Protein AF-A0A920H4A3-F1 (afdb_monomer)

Solvent-accessible surface area (backbone atoms only — not comparable to full-atom values): 4524 Å² total; per-residue (Å²): 96,73,67,58,62,74,71,50,61,88,86,54,94,75,84,90,80,78,85,85,68,55,44,72,70,42,52,59,56,50,46,71,72,62,63,68,95,72,78,86,80,94,75,89,69,93,58,49,36,82,49,27,67,32,66,68,28,41,47,51,47,59,52,49,64,74,77,112

Mean predicted aligned error: 2.95 Å

Sequence (68 aa):
MPLTIINSNHANEFLILEIGISIANEMKTLAEIAKPDIATVTNIGKAHLEGLGGEDGVYKEKQNYLIM

Structure (mmCIF, N/CA/C/O backbone):
data_AF-A0A920H4A3-F1
#
_entry.id   AF-A0A920H4A3-F1
#
loop_
_atom_site.group_PDB
_atom_site.id
_atom_site.type_symbol
_atom_site.label_atom_id
_atom_site.label_alt_id
_atom_site.label_comp_id
_atom_site.label_asym_id
_atom_site.label_entity_id
_atom_site.label_seq_id
_atom_site.pdbx_PDB_ins_code
_atom_site.Cartn_x
_atom_site.Cartn_y
_atom_site.Cartn_z
_atom_site.occupancy
_atom_site.B_iso_or_equiv
_atom_site.auth_seq_id
_atom_site.auth_comp_id
_atom_site.auth_asym_id
_atom_site.auth_atom_id
_atom_site.pdbx_PDB_model_num
ATOM 1 N N . MET A 1 1 ? 7.800 -0.003 0.117 1.00 93.44 1 MET A N 1
ATOM 2 C CA . MET A 1 1 ? 7.334 0.626 -1.136 1.00 93.44 1 MET A CA 1
ATOM 3 C C . MET A 1 1 ? 8.274 1.733 -1.641 1.00 93.44 1 MET A C 1
ATOM 5 O O . MET A 1 1 ? 8.803 1.529 -2.724 1.00 93.44 1 MET A O 1
ATOM 9 N N . PRO A 1 2 ? 8.592 2.838 -0.925 1.00 94.12 2 PRO A N 1
ATOM 10 C CA . PRO A 1 2 ? 9.351 3.955 -1.528 1.00 94.12 2 PRO A CA 1
ATOM 11 C C . PRO A 1 2 ? 10.726 3.575 -2.102 1.00 94.12 2 PRO A C 1
ATOM 13 O O . PRO A 1 2 ? 11.095 4.008 -3.188 1.00 94.12 2 PRO A O 1
ATOM 16 N N . LEU A 1 3 ? 11.458 2.690 -1.418 1.00 96.38 3 LEU A N 1
ATOM 17 C CA . LEU A 1 3 ? 12.734 2.160 -1.914 1.00 96.38 3 LEU A CA 1
ATOM 18 C C . LEU A 1 3 ? 12.582 1.365 -3.220 1.00 96.38 3 LEU A C 1
ATOM 20 O O . LEU A 1 3 ? 13.486 1.381 -4.046 1.00 96.38 3 LEU A O 1
ATOM 24 N N . THR A 1 4 ? 11.446 0.695 -3.431 1.00 96.00 4 THR A N 1
ATOM 25 C CA . THR A 1 4 ? 11.150 -0.027 -4.677 1.00 96.00 4 THR A CA 1
ATOM 26 C C . THR A 1 4 ? 11.033 0.938 -5.854 1.00 96.00 4 THR A C 1
ATOM 28 O O . THR A 1 4 ? 11.540 0.630 -6.925 1.00 96.00 4 THR A O 1
ATOM 31 N N . ILE A 1 5 ? 10.429 2.116 -5.651 1.00 95.19 5 ILE A N 1
ATOM 32 C CA . ILE A 1 5 ? 10.352 3.168 -6.676 1.00 95.19 5 ILE A CA 1
ATOM 33 C C . ILE A 1 5 ? 11.750 3.714 -6.974 1.00 95.19 5 ILE A C 1
ATOM 35 O O . ILE A 1 5 ? 12.148 3.767 -8.134 1.00 95.19 5 ILE A O 1
ATOM 39 N N . ILE A 1 6 ? 12.517 4.068 -5.936 1.00 95.94 6 ILE A N 1
ATOM 40 C CA . ILE A 1 6 ? 13.874 4.628 -6.088 1.00 95.94 6 ILE A CA 1
ATOM 41 C C . ILE A 1 6 ? 14.805 3.654 -6.822 1.00 95.94 6 ILE A C 1
ATOM 43 O O . ILE A 1 6 ? 15.607 4.073 -7.648 1.00 95.94 6 ILE A O 1
ATOM 47 N N . ASN A 1 7 ? 14.681 2.357 -6.541 1.00 96.31 7 ASN A N 1
ATOM 48 C CA . ASN A 1 7 ? 15.504 1.319 -7.157 1.00 96.31 7 ASN A CA 1
ATOM 49 C C . ASN A 1 7 ? 14.925 0.783 -8.478 1.00 96.31 7 ASN A C 1
ATOM 51 O O . ASN A 1 7 ? 15.481 -0.161 -9.043 1.00 96.31 7 ASN A O 1
ATOM 55 N N . SER A 1 8 ? 13.798 1.321 -8.956 1.00 95.31 8 SER A N 1
ATOM 56 C CA . SER A 1 8 ? 13.186 0.876 -10.209 1.00 95.31 8 SER A CA 1
ATOM 57 C C . SER A 1 8 ? 14.004 1.333 -11.419 1.00 95.31 8 SER A C 1
ATOM 59 O O . SER A 1 8 ? 14.662 2.373 -11.404 1.00 95.31 8 SER A O 1
ATOM 61 N N . ASN A 1 9 ? 13.980 0.535 -12.486 1.00 94.50 9 ASN A N 1
ATOM 62 C CA . ASN A 1 9 ? 14.645 0.886 -13.734 1.00 94.50 9 ASN A CA 1
ATOM 63 C C . ASN A 1 9 ? 13.688 1.686 -14.625 1.00 94.50 9 ASN A C 1
ATOM 65 O O . ASN A 1 9 ? 12.613 1.196 -14.961 1.00 94.50 9 ASN A O 1
ATOM 69 N N . HIS A 1 10 ? 14.115 2.868 -15.071 1.00 90.50 10 HIS A N 1
ATOM 70 C CA . HIS A 1 10 ? 13.357 3.718 -15.994 1.00 90.50 10 HIS A CA 1
ATOM 71 C C . HIS A 1 10 ? 13.068 3.076 -17.362 1.00 90.50 10 HIS A C 1
ATOM 73 O O . HIS A 1 10 ? 12.223 3.580 -18.092 1.00 90.50 10 HIS A O 1
ATOM 79 N N . ALA A 1 11 ? 13.752 1.986 -17.724 1.00 96.50 11 ALA A N 1
ATOM 80 C CA . ALA A 1 11 ? 13.455 1.217 -18.932 1.00 96.50 11 ALA A CA 1
ATOM 81 C C . ALA A 1 11 ? 12.229 0.292 -18.792 1.00 96.50 11 ALA A C 1
ATOM 83 O O . ALA A 1 11 ? 11.769 -0.251 -19.794 1.00 96.50 11 ALA A O 1
ATOM 84 N N . ASN A 1 12 ? 11.715 0.076 -17.575 1.00 95.62 12 ASN A N 1
ATOM 85 C CA . ASN A 1 12 ? 10.526 -0.743 -17.362 1.00 95.62 12 ASN A CA 1
ATOM 86 C C . ASN A 1 12 ? 9.270 0.022 -17.793 1.00 95.62 12 ASN A C 1
ATOM 88 O O . ASN A 1 12 ? 9.053 1.151 -17.362 1.00 95.62 12 ASN A O 1
ATOM 92 N N . GLU A 1 13 ? 8.406 -0.627 -18.570 1.00 96.25 13 GLU A N 1
ATOM 93 C CA . GLU A 1 13 ? 7.121 -0.049 -18.988 1.00 96.25 13 GLU A CA 1
ATOM 94 C C . GLU A 1 13 ? 6.087 -0.029 -17.853 1.00 96.25 13 GLU A C 1
ATOM 96 O O . GLU A 1 13 ? 5.185 0.803 -17.850 1.00 96.25 13 GLU A O 1
ATOM 101 N N . PHE A 1 14 ? 6.225 -0.930 -16.873 1.00 96.19 14 PHE A N 1
ATOM 102 C CA . PHE A 1 14 ? 5.300 -1.063 -15.750 1.00 96.19 14 PHE A CA 1
ATOM 103 C C . PHE A 1 14 ? 6.040 -1.292 -14.431 1.00 96.19 14 PHE A C 1
ATOM 105 O O . PHE A 1 14 ? 7.070 -1.971 -14.381 1.00 96.19 14 PHE A O 1
ATOM 112 N N . LEU A 1 15 ? 5.457 -0.785 -13.344 1.00 96.50 15 LEU A N 1
ATOM 113 C CA . LEU A 1 15 ? 5.883 -1.050 -11.974 1.00 96.50 15 LEU A CA 1
ATOM 114 C C . LEU A 1 15 ? 4.678 -1.509 -11.151 1.00 96.50 15 LEU A C 1
ATOM 116 O O . LEU A 1 15 ? 3.702 -0.780 -11.003 1.00 96.50 15 LEU A O 1
ATOM 120 N N . ILE A 1 16 ? 4.755 -2.721 -10.602 1.00 95.81 16 ILE A N 1
ATOM 121 C CA . ILE A 1 16 ? 3.728 -3.262 -9.707 1.00 95.81 16 ILE A CA 1
ATOM 122 C C . ILE A 1 16 ? 4.192 -3.035 -8.271 1.00 95.81 16 ILE A C 1
ATOM 124 O O . ILE A 1 16 ? 5.282 -3.466 -7.891 1.00 95.81 16 ILE A O 1
ATOM 128 N N . LEU A 1 17 ? 3.366 -2.358 -7.475 1.00 96.06 17 LEU A N 1
ATOM 129 C CA . LEU A 1 17 ? 3.666 -2.030 -6.086 1.00 96.06 17 LEU A CA 1
ATOM 130 C C . LEU A 1 17 ? 2.677 -2.715 -5.147 1.00 96.06 17 LEU A C 1
ATOM 132 O O . LEU A 1 17 ? 1.466 -2.538 -5.262 1.00 96.06 17 LEU A O 1
ATOM 136 N N . GLU A 1 18 ? 3.206 -3.450 -4.171 1.00 95.00 18 GLU A N 1
ATOM 137 C CA . GLU A 1 18 ? 2.442 -3.831 -2.987 1.00 95.00 18 GLU A CA 1
ATOM 138 C C . GLU A 1 18 ? 2.439 -2.664 -1.990 1.00 95.00 18 GLU A C 1
ATOM 140 O O . GLU A 1 18 ? 3.491 -2.090 -1.675 1.00 95.00 18 GLU A O 1
ATOM 145 N N . ILE A 1 19 ? 1.252 -2.321 -1.482 1.00 93.00 19 ILE A N 1
ATOM 146 C CA . ILE A 1 19 ? 1.060 -1.261 -0.491 1.00 93.00 19 ILE A CA 1
ATOM 147 C C . ILE A 1 19 ? 0.367 -1.841 0.744 1.00 93.00 19 ILE A C 1
ATOM 149 O O . ILE A 1 19 ? -0.778 -2.291 0.689 1.00 93.00 19 ILE A O 1
ATOM 153 N N . GLY A 1 20 ? 1.084 -1.810 1.866 1.00 92.44 20 GLY A N 1
ATOM 154 C CA . GLY A 1 20 ? 0.602 -2.194 3.190 1.00 92.44 20 GLY A CA 1
ATOM 155 C C . GLY A 1 20 ? 0.671 -1.016 4.160 1.00 92.44 20 GLY A C 1
ATOM 156 O O . GLY A 1 20 ? 1.497 -0.121 3.990 1.00 92.44 20 GLY A O 1
ATOM 157 N N . ILE A 1 21 ? -0.202 -1.032 5.165 1.00 94.94 21 ILE A N 1
ATOM 158 C CA . ILE A 1 21 ? -0.350 0.020 6.178 1.00 94.94 21 ILE A CA 1
ATOM 159 C C . ILE A 1 21 ? -0.482 -0.608 7.563 1.00 94.94 21 ILE A C 1
ATOM 161 O O . ILE A 1 21 ? -1.016 -1.710 7.694 1.00 94.94 21 ILE A O 1
ATOM 165 N N . SER A 1 22 ? -0.015 0.095 8.587 1.00 95.50 22 SER A N 1
ATOM 166 C CA . SER A 1 22 ? -0.103 -0.309 9.992 1.00 95.50 22 SER A CA 1
ATOM 167 C C . SER A 1 22 ? -0.857 0.697 10.855 1.00 95.50 22 SER A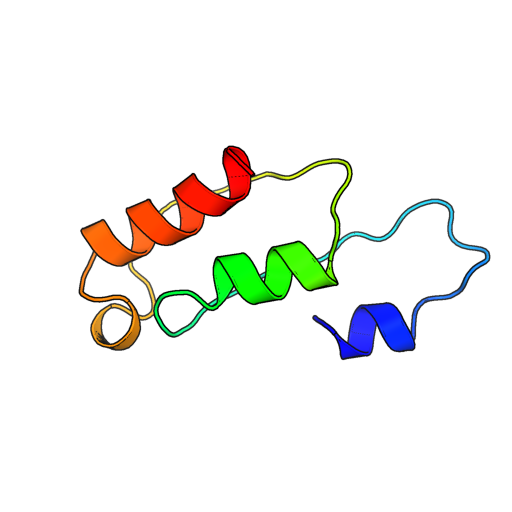 C 1
ATOM 169 O O . SER A 1 22 ? -1.437 0.297 11.862 1.00 95.50 22 SER A O 1
ATOM 171 N N . ILE A 1 23 ? -0.869 1.976 10.472 1.00 96.56 23 ILE A N 1
ATOM 172 C CA . ILE A 1 23 ? -1.579 3.038 11.195 1.00 96.56 23 ILE A CA 1
ATOM 173 C C . ILE A 1 23 ? -2.460 3.874 10.262 1.00 96.56 23 ILE A C 1
ATOM 175 O O . ILE A 1 23 ? -2.246 3.927 9.049 1.00 96.56 23 ILE A O 1
ATOM 179 N N . ALA A 1 24 ? -3.474 4.525 10.833 1.00 94.25 24 ALA A N 1
ATOM 180 C CA . ALA A 1 24 ? -4.392 5.371 10.075 1.00 94.25 24 ALA A CA 1
ATOM 181 C C . ALA A 1 24 ? -3.658 6.489 9.302 1.00 94.25 24 ALA A C 1
ATOM 183 O O . ALA A 1 24 ? -2.715 7.101 9.806 1.00 94.25 24 ALA A O 1
ATOM 184 N N . ASN A 1 25 ? -4.157 6.809 8.107 1.00 91.81 25 ASN A N 1
ATOM 185 C CA . ASN A 1 25 ? -3.641 7.780 7.134 1.00 91.81 25 ASN A CA 1
ATOM 186 C C . ASN A 1 25 ? -2.340 7.407 6.398 1.00 91.81 25 ASN A C 1
ATOM 188 O O . ASN A 1 25 ? -1.912 8.161 5.514 1.00 91.81 25 ASN A O 1
ATOM 192 N N . GLU A 1 26 ? -1.713 6.260 6.677 1.00 95.25 26 GLU A N 1
ATOM 193 C CA . GLU A 1 26 ? -0.564 5.812 5.876 1.00 95.25 26 GLU A CA 1
ATOM 194 C C . GLU A 1 26 ? -0.956 5.539 4.425 1.00 95.25 26 GLU A C 1
ATOM 196 O O . GLU A 1 26 ? -0.171 5.840 3.526 1.00 95.25 26 GLU A O 1
ATOM 201 N N . MET A 1 27 ? -2.175 5.041 4.174 1.00 94.06 27 MET A N 1
ATOM 202 C CA . MET A 1 27 ? -2.604 4.705 2.815 1.00 94.06 27 MET A CA 1
ATOM 203 C C . MET A 1 27 ? -2.579 5.934 1.915 1.00 94.06 27 MET A C 1
ATOM 205 O O . 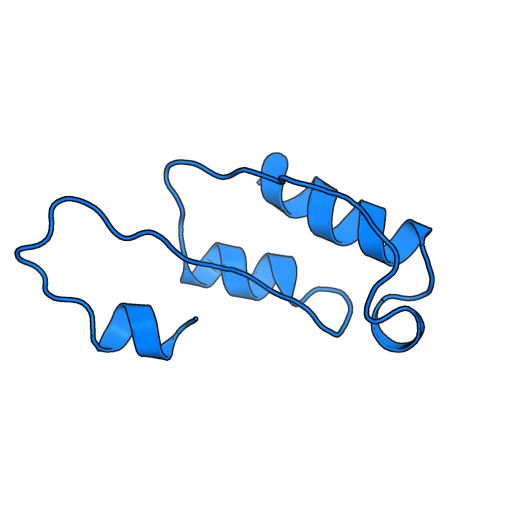MET A 1 27 ? -2.053 5.882 0.807 1.00 94.06 27 MET A O 1
ATOM 209 N N . LYS A 1 28 ? -3.083 7.061 2.427 1.00 92.31 28 LYS A N 1
ATOM 210 C CA . LYS A 1 28 ? -3.071 8.341 1.720 1.00 92.31 28 LYS A CA 1
ATOM 211 C C . LYS A 1 28 ? -1.645 8.757 1.355 1.00 92.31 28 LYS A C 1
ATOM 213 O O . LYS A 1 28 ? -1.366 9.042 0.196 1.00 92.31 28 LYS A O 1
ATOM 218 N N . THR A 1 29 ? -0.741 8.743 2.334 1.00 94.00 29 THR A N 1
ATOM 219 C CA . THR A 1 29 ? 0.667 9.121 2.136 1.00 94.00 29 THR A CA 1
ATOM 220 C C . THR A 1 29 ? 1.344 8.232 1.089 1.00 94.00 29 THR A C 1
ATOM 222 O O . THR A 1 29 ? 2.034 8.720 0.197 1.00 94.00 29 THR A O 1
ATOM 225 N N . LEU A 1 30 ? 1.138 6.915 1.169 1.00 94.62 30 LEU A N 1
ATOM 226 C CA . LEU A 1 30 ? 1.743 5.962 0.240 1.00 94.62 30 LEU A CA 1
ATOM 227 C C . LEU A 1 30 ? 1.148 6.076 -1.167 1.00 94.62 30 LEU A C 1
ATOM 229 O O . LEU A 1 30 ? 1.901 5.969 -2.132 1.00 94.62 30 LEU A O 1
ATOM 233 N N . ALA A 1 31 ? -0.154 6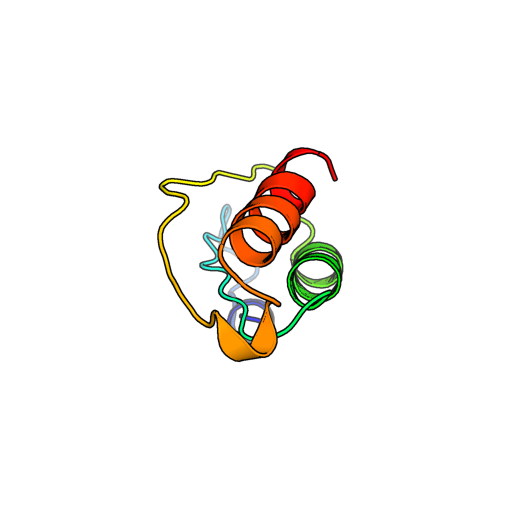.343 -1.295 1.00 92.94 31 ALA A N 1
ATOM 234 C CA . ALA A 1 31 ? -0.808 6.590 -2.577 1.00 92.94 31 ALA A CA 1
ATOM 235 C C . ALA A 1 31 ? -0.281 7.866 -3.254 1.00 92.94 31 ALA A C 1
ATOM 237 O O . ALA A 1 31 ? 0.024 7.844 -4.444 1.00 92.94 31 ALA A O 1
ATOM 238 N N . GLU A 1 32 ? -0.088 8.952 -2.497 1.00 93.31 32 GLU A N 1
ATOM 239 C CA . GLU A 1 32 ? 0.484 10.210 -3.008 1.00 93.31 32 GLU A CA 1
ATOM 240 C C . GLU A 1 32 ? 1.932 10.049 -3.500 1.00 93.31 32 GLU A C 1
ATOM 242 O O . GLU A 1 32 ? 2.346 10.714 -4.454 1.00 93.31 32 GLU A O 1
ATOM 247 N N . ILE A 1 33 ? 2.698 9.150 -2.872 1.00 94.94 33 ILE A N 1
ATOM 248 C CA . ILE A 1 33 ? 4.052 8.789 -3.307 1.00 94.94 33 ILE A CA 1
ATOM 249 C C . ILE A 1 33 ? 4.006 7.888 -4.548 1.00 94.94 33 ILE A C 1
ATOM 251 O O . ILE A 1 33 ? 4.762 8.115 -5.489 1.00 94.94 33 ILE A O 1
ATOM 255 N N . ALA A 1 34 ? 3.149 6.864 -4.544 1.00 94.00 34 ALA A N 1
ATOM 256 C CA . ALA A 1 34 ? 3.089 5.850 -5.594 1.00 94.00 34 ALA A CA 1
ATOM 257 C C . ALA A 1 34 ? 2.469 6.359 -6.902 1.00 94.00 34 ALA A C 1
ATOM 259 O O . ALA A 1 34 ? 2.869 5.889 -7.962 1.00 94.00 34 ALA A O 1
ATOM 260 N N . LYS A 1 35 ? 1.511 7.296 -6.823 1.00 92.69 35 LYS A N 1
ATOM 261 C CA . LYS A 1 35 ? 0.747 7.847 -7.958 1.00 92.69 35 LYS A CA 1
ATOM 262 C C . LYS A 1 35 ? 0.315 6.766 -8.968 1.00 92.69 35 LYS A C 1
ATOM 264 O O . LYS A 1 35 ? 0.716 6.837 -10.128 1.00 92.69 35 LYS A O 1
ATOM 269 N N . PRO A 1 36 ? -0.438 5.740 -8.530 1.00 93.19 36 PRO A N 1
ATOM 270 C CA . PRO A 1 36 ? -0.774 4.610 -9.386 1.00 93.19 36 PRO A CA 1
ATOM 271 C C . PRO A 1 36 ? -1.744 5.017 -10.502 1.00 93.19 36 PRO A C 1
ATOM 273 O O . PRO A 1 36 ? -2.733 5.695 -10.243 1.00 93.19 36 PRO A O 1
ATOM 276 N N . ASP A 1 37 ? -1.520 4.522 -11.720 1.00 94.56 37 ASP A N 1
ATOM 277 C CA . ASP A 1 37 ? -2.514 4.608 -12.801 1.00 94.56 37 AS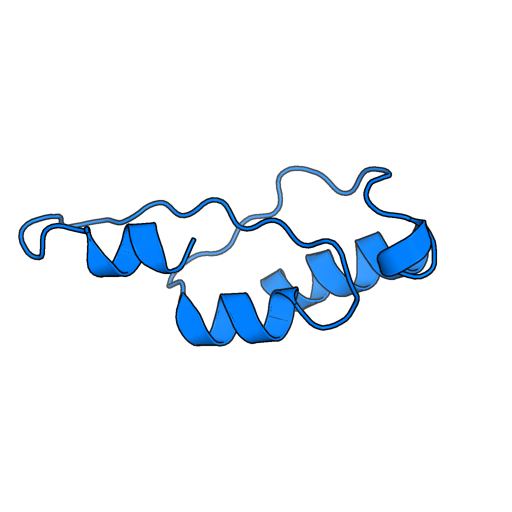P A CA 1
ATOM 278 C C . ASP A 1 37 ? -3.697 3.652 -12.567 1.00 94.56 37 ASP A C 1
ATOM 280 O O . ASP A 1 37 ? -4.819 3.900 -13.004 1.00 94.56 37 ASP A O 1
ATOM 284 N N . ILE A 1 38 ? -3.437 2.527 -11.888 1.00 93.88 38 ILE A N 1
ATOM 285 C CA . ILE A 1 38 ? -4.418 1.488 -11.565 1.00 93.88 38 ILE A CA 1
ATOM 286 C C . ILE A 1 38 ? -4.196 1.026 -10.124 1.00 93.88 38 ILE A C 1
ATOM 288 O O . ILE A 1 38 ? -3.088 0.647 -9.740 1.00 93.88 38 ILE A O 1
ATOM 292 N N . ALA A 1 39 ? -5.276 0.985 -9.346 1.00 93.44 39 ALA A N 1
ATOM 293 C CA . ALA A 1 39 ? -5.305 0.449 -7.992 1.00 93.44 39 ALA A CA 1
ATOM 294 C C . ALA A 1 39 ? -6.267 -0.744 -7.903 1.00 93.44 39 ALA A C 1
ATOM 296 O O . ALA A 1 39 ? -7.331 -0.755 -8.519 1.00 93.44 39 ALA A O 1
ATOM 297 N N . THR A 1 40 ? -5.906 -1.757 -7.114 1.00 93.56 40 THR A N 1
ATOM 298 C CA . THR A 1 40 ? -6.796 -2.882 -6.808 1.00 93.56 40 THR A CA 1
ATOM 299 C C . THR A 1 40 ? -6.665 -3.295 -5.349 1.00 93.56 40 THR A C 1
ATOM 301 O O . THR A 1 40 ? -5.581 -3.236 -4.766 1.00 93.56 40 THR A O 1
ATOM 304 N N . VAL A 1 41 ? -7.778 -3.727 -4.760 1.00 93.50 41 VAL A N 1
ATOM 305 C CA . VAL A 1 41 ? -7.830 -4.316 -3.421 1.00 93.50 41 VAL A CA 1
ATOM 306 C C . VAL A 1 41 ? -8.338 -5.739 -3.572 1.00 93.50 41 VAL A C 1
ATOM 308 O O . VAL A 1 41 ? -9.467 -5.967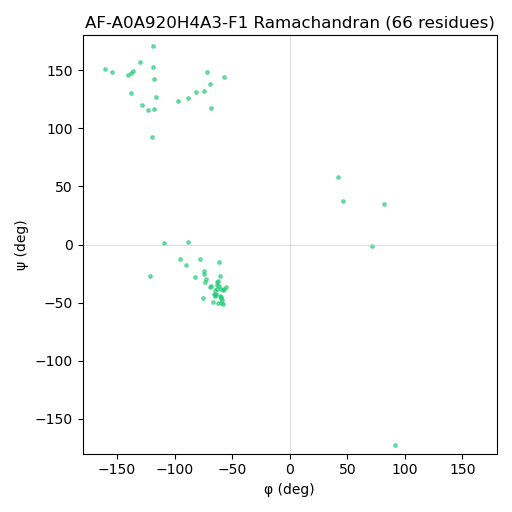 -3.993 1.00 93.50 41 VAL A O 1
ATOM 311 N N . THR A 1 42 ? -7.496 -6.707 -3.220 1.00 91.75 42 THR A N 1
ATOM 312 C CA . THR A 1 42 ? -7.821 -8.134 -3.353 1.00 91.75 42 THR A CA 1
ATOM 313 C C . THR A 1 42 ? -8.663 -8.661 -2.194 1.00 91.75 42 THR A C 1
ATOM 315 O O . THR A 1 42 ? -9.405 -9.624 -2.364 1.00 91.75 42 THR A O 1
ATOM 318 N N . ASN A 1 43 ? -8.541 -8.051 -1.011 1.00 91.94 43 ASN A N 1
ATOM 319 C CA . ASN A 1 43 ? -9.261 -8.439 0.198 1.00 91.94 43 ASN A CA 1
ATOM 320 C C . ASN A 1 43 ? -9.288 -7.304 1.239 1.00 91.94 43 ASN A C 1
ATOM 322 O O . ASN A 1 43 ? -8.333 -6.527 1.362 1.00 91.94 43 ASN A O 1
ATOM 326 N N . ILE A 1 44 ? -10.342 -7.282 2.058 1.00 92.44 44 ILE A N 1
ATOM 327 C CA . ILE A 1 44 ? -10.440 -6.484 3.285 1.00 92.44 44 ILE A CA 1
ATOM 328 C C . ILE A 1 44 ? -10.630 -7.460 4.450 1.0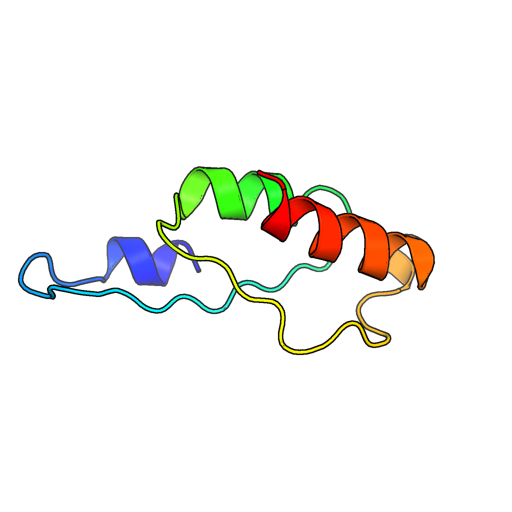0 92.44 44 ILE A C 1
ATOM 330 O O . ILE A 1 44 ? -11.739 -7.884 4.755 1.00 92.44 44 ILE A O 1
ATOM 334 N N . GLY A 1 45 ? -9.516 -7.853 5.068 1.00 92.06 45 GLY A N 1
ATOM 335 C CA . GLY A 1 45 ? -9.487 -8.749 6.225 1.00 92.06 45 GLY A CA 1
ATOM 336 C C . GLY A 1 45 ? -8.870 -8.082 7.451 1.00 92.06 45 GLY A C 1
ATOM 337 O O . GLY A 1 45 ? -8.297 -7.000 7.356 1.00 92.06 45 GLY A O 1
ATOM 338 N N . LYS A 1 46 ? -8.961 -8.743 8.606 1.00 95.19 46 LYS A N 1
ATOM 339 C CA . LYS A 1 46 ? -8.448 -8.217 9.878 1.00 95.19 46 LYS A CA 1
ATOM 340 C C . LYS A 1 46 ? -6.918 -8.156 9.861 1.00 95.19 46 LYS A C 1
ATOM 342 O O . LYS A 1 46 ? -6.262 -9.190 9.769 1.00 95.19 46 LYS A O 1
ATOM 347 N N . ALA A 1 47 ? -6.360 -6.956 9.978 1.00 93.69 47 ALA A N 1
ATOM 348 C CA . ALA A 1 47 ? -4.924 -6.712 10.081 1.00 93.69 47 ALA A CA 1
ATOM 349 C C . ALA A 1 47 ? -4.688 -5.392 10.820 1.00 93.69 47 ALA A C 1
ATOM 351 O O . ALA A 1 47 ? -5.520 -4.497 10.723 1.00 93.69 47 ALA A O 1
ATOM 352 N N . HIS A 1 48 ? -3.579 -5.279 11.559 1.00 96.12 48 HIS A N 1
ATOM 353 C CA . HIS A 1 48 ? -3.150 -4.044 12.237 1.00 96.12 48 HIS A CA 1
ATOM 354 C C . HIS A 1 48 ? -4.265 -3.311 13.014 1.00 96.12 48 HIS A C 1
ATOM 356 O O . HIS A 1 48 ? -4.316 -2.085 13.038 1.00 96.12 48 HIS A O 1
ATOM 362 N N . LEU A 1 49 ? -5.171 -4.064 13.654 1.00 96.88 49 LEU A N 1
ATOM 363 C CA . LEU A 1 49 ? -6.406 -3.525 14.239 1.00 96.88 49 LEU A CA 1
ATOM 364 C C . LEU A 1 49 ? -6.148 -2.413 1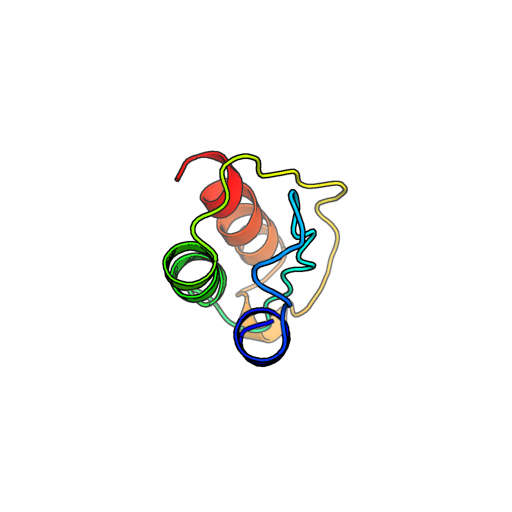5.259 1.00 96.88 49 LEU A C 1
ATOM 366 O O . LEU A 1 49 ? -6.891 -1.440 15.293 1.00 96.88 49 LEU A O 1
ATOM 370 N N . GLU A 1 50 ? -5.099 -2.543 16.068 1.00 96.94 50 GLU A N 1
ATOM 371 C CA . GLU A 1 50 ? -4.730 -1.532 17.061 1.00 96.94 50 GLU A CA 1
ATOM 372 C C . GLU A 1 50 ? -4.370 -0.193 16.402 1.00 96.94 50 GLU A C 1
ATOM 374 O O . GLU A 1 50 ? -4.942 0.836 16.750 1.00 96.94 50 GLU A O 1
ATOM 379 N N . GLY A 1 51 ? -3.484 -0.207 15.401 1.00 96.56 51 GLY A N 1
ATOM 380 C CA . GLY A 1 51 ? -3.038 1.008 14.713 1.00 96.56 51 GLY A CA 1
ATOM 381 C C . GLY A 1 51 ? -4.072 1.593 13.749 1.00 96.56 51 GLY A C 1
ATOM 382 O O . GLY A 1 51 ? -4.042 2.790 13.455 1.00 96.56 51 GLY A O 1
ATOM 383 N N . LEU A 1 52 ? -5.008 0.766 13.279 1.00 96.94 52 LEU A N 1
ATOM 384 C CA . LEU A 1 52 ? -6.057 1.174 12.347 1.00 96.94 52 LEU A CA 1
ATOM 385 C C . LEU A 1 52 ? -7.372 1.548 13.042 1.00 96.94 52 LEU A C 1
ATOM 387 O O . LEU A 1 52 ? -8.212 2.180 12.415 1.00 96.94 52 LEU A O 1
ATOM 391 N N . GLY A 1 53 ? -7.551 1.244 14.330 1.00 95.88 53 GLY A N 1
ATOM 392 C CA . GLY A 1 53 ? -8.784 1.558 15.062 1.00 95.88 53 GLY A CA 1
ATOM 393 C C . GLY A 1 53 ? -9.908 0.543 14.833 1.00 95.88 53 GLY A C 1
ATOM 394 O O . GLY A 1 53 ? -11.081 0.905 14.800 1.00 95.88 53 GLY A O 1
ATOM 395 N N . GLY A 1 54 ? -9.551 -0.733 14.675 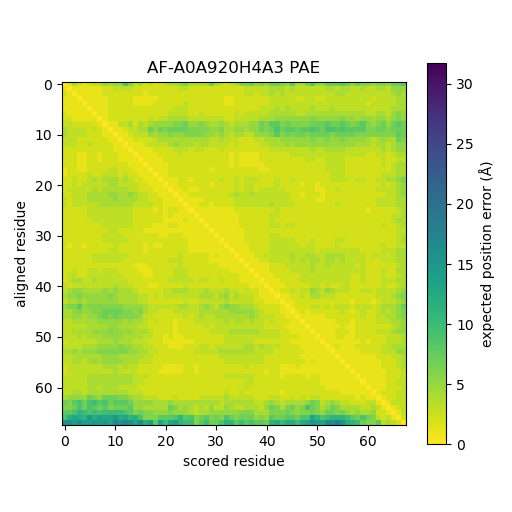1.00 96.81 54 GLY A N 1
ATOM 396 C CA . GLY A 1 54 ? -10.481 -1.841 14.466 1.00 96.81 54 GLY A CA 1
ATOM 397 C C . GLY A 1 54 ? -10.772 -2.137 12.994 1.00 96.81 54 GLY A C 1
ATOM 398 O O . GLY A 1 54 ? -10.136 -1.607 12.085 1.00 96.81 54 GLY A O 1
ATOM 399 N N . GLU A 1 55 ? -11.732 -3.032 12.758 1.00 96.56 55 GLU A N 1
ATOM 400 C CA . GLU A 1 55 ? -12.079 -3.523 11.415 1.00 96.56 55 GLU A CA 1
ATOM 401 C C . GLU A 1 55 ? -12.611 -2.408 10.503 1.00 96.56 55 GLU A C 1
ATOM 403 O O . GLU A 1 55 ? -12.224 -2.337 9.335 1.00 96.56 55 GLU A O 1
ATOM 408 N N . ASP A 1 56 ? -13.402 -1.481 11.052 1.00 95.75 56 ASP A N 1
ATOM 409 C CA . ASP A 1 56 ? -13.900 -0.303 10.328 1.00 95.75 56 ASP A CA 1
ATOM 410 C C . ASP A 1 56 ? -12.757 0.594 9.841 1.00 95.75 56 ASP A C 1
ATOM 412 O O . ASP A 1 56 ? -12.809 1.155 8.746 1.00 95.75 56 ASP A O 1
ATOM 416 N N . GLY A 1 57 ? -11.691 0.697 10.635 1.00 95.81 57 GLY A N 1
ATOM 417 C CA . GLY A 1 57 ? -10.477 1.408 10.267 1.00 95.81 57 GLY A CA 1
ATOM 418 C C . GLY A 1 57 ? -9.744 0.761 9.097 1.00 95.81 57 GLY A C 1
ATOM 419 O O . GLY A 1 57 ? -9.359 1.445 8.148 1.00 95.81 57 GLY A O 1
ATOM 420 N N . VAL A 1 58 ? -9.632 -0.572 9.111 1.00 96.00 58 VAL A N 1
ATOM 421 C CA . VAL A 1 58 ? -9.066 -1.337 7.989 1.00 96.00 58 VAL A CA 1
ATOM 422 C C . VAL A 1 58 ? -9.873 -1.110 6.713 1.00 96.00 58 VAL A C 1
ATOM 424 O O . VAL A 1 58 ? -9.297 -0.866 5.650 1.00 96.00 58 VAL A O 1
ATOM 427 N N . TYR A 1 59 ? -11.201 -1.186 6.819 1.00 94.69 59 TYR A N 1
ATOM 428 C CA . TYR A 1 59 ? -12.106 -0.952 5.700 1.00 94.69 59 TYR A CA 1
ATOM 429 C C . TYR A 1 59 ? -11.937 0.461 5.142 1.00 94.69 59 TYR A C 1
ATOM 431 O O . TYR A 1 59 ? -11.714 0.624 3.944 1.00 94.69 59 TYR A O 1
ATOM 439 N N . LYS A 1 60 ? -11.977 1.479 6.009 1.00 93.69 60 LYS A N 1
ATOM 440 C CA . LYS A 1 60 ? -11.876 2.885 5.6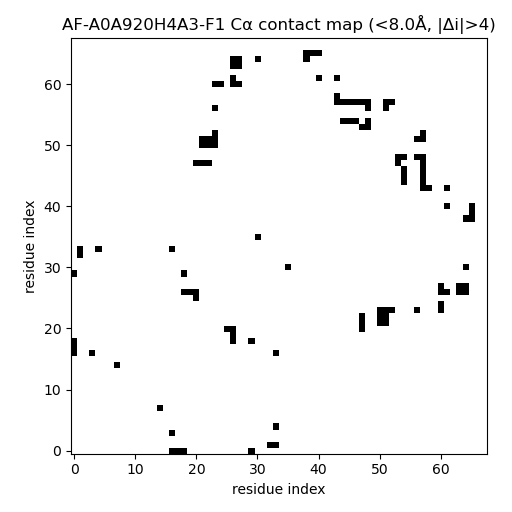15 1.00 93.69 60 LYS A CA 1
ATOM 441 C C . LYS A 1 60 ? -10.571 3.184 4.885 1.00 93.69 60 LYS A C 1
ATOM 443 O O . LYS A 1 60 ? -10.600 3.799 3.823 1.00 93.69 60 LYS A O 1
ATOM 448 N N . GLU A 1 61 ? -9.438 2.730 5.414 1.00 94.81 61 GLU A N 1
ATOM 449 C CA . GLU A 1 61 ? -8.142 2.968 4.776 1.00 94.81 61 GLU A CA 1
ATOM 450 C C . GLU A 1 61 ? -8.030 2.271 3.413 1.00 94.81 61 GLU A C 1
ATOM 452 O O . GLU A 1 61 ? -7.611 2.894 2.439 1.00 94.81 61 GLU A O 1
ATOM 457 N N . LYS A 1 62 ? -8.452 1.004 3.301 1.00 92.62 62 LYS A N 1
ATOM 458 C CA . LYS A 1 62 ? -8.409 0.274 2.021 1.00 92.62 62 LYS A CA 1
ATOM 459 C C . LYS A 1 62 ? -9.403 0.823 0.997 1.00 92.62 62 LYS A C 1
ATOM 461 O O . LYS A 1 62 ? -9.080 0.860 -0.185 1.00 92.62 62 LYS A O 1
ATOM 466 N N . GLN A 1 63 ? -10.582 1.269 1.432 1.00 90.44 63 GLN A N 1
ATOM 467 C CA . GLN A 1 63 ? -11.567 1.908 0.560 1.00 90.44 63 GLN A CA 1
ATOM 468 C C . GLN A 1 63 ? -11.041 3.240 0.020 1.00 90.44 63 GLN A C 1
ATOM 470 O O . GLN A 1 63 ? -11.190 3.503 -1.170 1.00 90.44 63 GLN A O 1
ATOM 475 N N . ASN A 1 64 ? -10.399 4.057 0.866 1.00 84.38 64 ASN A N 1
ATOM 476 C CA . ASN A 1 64 ? -9.827 5.340 0.452 1.00 84.38 64 ASN A CA 1
ATOM 477 C C . ASN A 1 64 ? -8.851 5.180 -0.720 1.00 84.38 64 ASN A C 1
ATOM 479 O O . ASN A 1 64 ? -8.865 6.003 -1.624 1.00 84.38 64 ASN A O 1
ATOM 483 N N . TYR A 1 65 ? -8.074 4.095 -0.754 1.00 82.69 65 TYR A N 1
ATOM 484 C CA . TYR A 1 65 ? -7.138 3.820 -1.847 1.00 82.69 65 TYR A CA 1
ATOM 485 C C . TYR A 1 65 ? -7.797 3.679 -3.231 1.00 82.69 65 TYR A C 1
ATOM 487 O O . TYR A 1 65 ? -7.149 3.930 -4.237 1.00 82.69 65 TYR A O 1
ATOM 495 N N . LEU A 1 66 ? -9.067 3.262 -3.295 1.00 81.25 66 LEU A N 1
ATOM 496 C CA . LEU A 1 66 ? -9.783 3.034 -4.558 1.00 81.25 66 LEU A CA 1
ATOM 497 C C . LEU A 1 66 ? -10.522 4.270 -5.084 1.00 81.25 66 LEU A C 1
ATOM 499 O O . LEU A 1 66 ? -10.945 4.272 -6.236 1.00 81.25 66 LEU A O 1
ATOM 503 N N . ILE A 1 67 ? -10.750 5.271 -4.233 1.00 73.31 67 ILE A N 1
ATOM 504 C CA . ILE A 1 67 ? -11.539 6.472 -4.561 1.00 73.31 67 ILE A CA 1
ATOM 505 C C . ILE A 1 67 ? -10.682 7.739 -4.686 1.00 73.31 67 ILE A C 1
ATOM 507 O O . ILE A 1 67 ? -11.234 8.824 -4.872 1.00 73.31 67 ILE A O 1
ATOM 511 N N . MET A 1 68 ? -9.365 7.603 -4.523 1.00 63.19 68 MET A N 1
ATOM 512 C CA . MET A 1 68 ? -8.361 8.645 -4.758 1.00 63.19 68 MET A CA 1
ATOM 513 C C . MET A 1 68 ? -7.922 8.637 -6.218 1.00 63.19 68 MET A C 1
ATOM 515 O O . MET A 1 68 ? -7.698 9.750 -6.739 1.00 63.19 68 MET A O 1
#

Radius of gyration: 12.94 Å; Cα contacts (8 Å, |Δi|>4): 60; chains: 1; bounding box: 29×19×36 Å

Foldseek 3Di:
DLVQVVPDDPPDPDDDDDDDDQAAPVLVVVCVSVVDPDDDDPDQDDDNCVRQVHSVSSVVSNVVNHVD

pLDDT: mean 93.28, std 5.31, range [63.19, 96.94]

Secondary structure (DSSP, 8-state):
-HHHHHT--TT-S--------SSTTHHHHHHHHH--SS---------SHHHHTSHHHHHHHHHHHHH-

Nearest PDB structures (foldseek):
  8iah-assembly1_R  TM=2.976E-01  e=5.018E+00  Sus scrofa
  8iai-assembly1_N  TM=2.811E-01  e=6.569E+00  Sus scrofa